Protein AF-A0A356BA80-F1 (afdb_monomer_lite)

Sequence (54 aa):
MVCLLKIRGMLEQMSVIERKLADFILDNANLLRDYSSQQLADAVGTSQSSVVKF

Secondary structure (DSSP, 8-state):
-HHHHHHHHHTTTS-HHHHHHHHHHHHSTTGGGT--HHHHHHHHTS-HHHHHH-

Structure (mmCIF, N/CA/C/O backbone):
data_AF-A0A356BA80-F1
#
_entry.id   AF-A0A356BA80-F1
#
loop_
_atom_site.group_PDB
_atom_site.id
_atom_site.type_symbol
_atom_site.label_atom_id
_atom_site.label_alt_id
_atom_site.label_comp_id
_atom_site.label_asym_id
_atom_site.label_entity_id
_atom_site.label_seq_id
_atom_site.pdbx_PDB_ins_code
_atom_site.Cartn_x
_atom_site.Cartn_y
_atom_site.Cartn_z
_atom_site.occupancy
_atom_site.B_iso_or_equiv
_atom_site.auth_seq_id
_atom_site.auth_comp_id
_atom_site.auth_asym_id
_atom_site.auth_atom_id
_atom_site.pdbx_PDB_model_num
ATOM 1 N N . MET A 1 1 ? 11.583 -11.464 -6.957 1.00 60.62 1 MET A N 1
ATOM 2 C CA . MET A 1 1 ? 10.214 -11.979 -7.193 1.00 60.62 1 MET A CA 1
ATOM 3 C C . MET A 1 1 ? 9.499 -12.508 -5.934 1.00 60.62 1 MET A C 1
ATOM 5 O O . MET A 1 1 ? 8.341 -12.874 -6.049 1.00 60.62 1 MET A O 1
ATOM 9 N N . VAL A 1 2 ? 10.127 -12.550 -4.744 1.00 78.69 2 VAL A N 1
ATOM 10 C CA . VAL A 1 2 ? 9.534 -13.173 -3.532 1.00 78.69 2 VAL A CA 1
ATOM 11 C C . VAL A 1 2 ? 8.665 -12.204 -2.707 1.00 78.69 2 VAL A C 1
ATOM 13 O O . VAL A 1 2 ? 7.689 -12.629 -2.097 1.00 78.69 2 VAL A O 1
ATOM 16 N N . CYS A 1 3 ? 8.950 -10.895 -2.727 1.00 88.31 3 CYS A N 1
ATOM 17 C CA . CYS A 1 3 ? 8.234 -9.922 -1.889 1.00 88.31 3 CYS A CA 1
ATOM 18 C C . CYS A 1 3 ? 6.748 -9.780 -2.254 1.00 88.31 3 CYS A C 1
ATOM 20 O O . CYS A 1 3 ? 5.905 -9.822 -1.367 1.00 88.31 3 CYS A O 1
ATOM 22 N N . LEU A 1 4 ? 6.408 -9.690 -3.546 1.00 91.75 4 LEU A N 1
ATOM 23 C CA . LEU A 1 4 ? 5.011 -9.550 -3.986 1.00 91.75 4 LEU A CA 1
ATOM 24 C C . LEU A 1 4 ? 4.171 -10.797 -3.662 1.00 91.75 4 LEU A C 1
ATOM 26 O O . LEU A 1 4 ? 3.007 -10.682 -3.294 1.00 91.75 4 LEU A O 1
ATOM 30 N N . LEU A 1 5 ? 4.769 -11.991 -3.742 1.00 94.50 5 LEU A N 1
ATOM 31 C CA . LEU A 1 5 ? 4.117 -13.238 -3.326 1.00 94.50 5 LEU A CA 1
ATOM 32 C C . LEU A 1 5 ? 3.843 -13.255 -1.817 1.00 94.50 5 LEU A C 1
ATOM 34 O O . LEU A 1 5 ? 2.755 -13.646 -1.404 1.00 94.50 5 LEU A O 1
ATOM 38 N N . LYS A 1 6 ? 4.793 -12.779 -1.001 1.00 94.62 6 LYS A N 1
ATOM 39 C CA . LYS A 1 6 ? 4.601 -12.644 0.450 1.00 94.62 6 LYS A CA 1
ATOM 40 C C . LYS A 1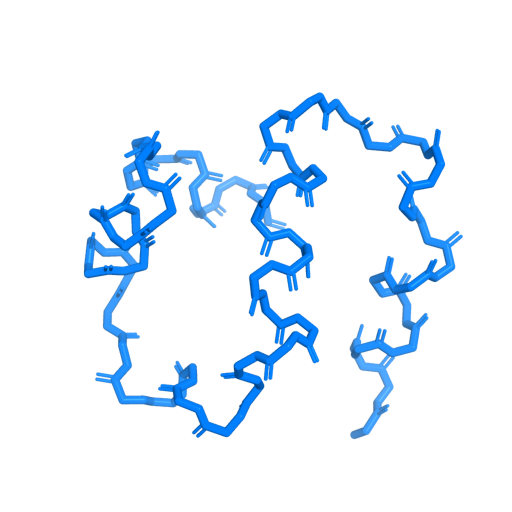 6 ? 3.483 -11.653 0.783 1.00 94.62 6 LYS A C 1
ATOM 42 O O . LYS A 1 6 ? 2.627 -11.976 1.598 1.00 94.62 6 LYS A O 1
ATOM 47 N N . ILE A 1 7 ? 3.457 -10.495 0.116 1.00 94.62 7 ILE A N 1
ATOM 48 C CA . ILE A 1 7 ? 2.396 -9.490 0.281 1.00 94.62 7 ILE A CA 1
ATOM 49 C C . ILE A 1 7 ? 1.029 -10.111 -0.038 1.00 94.62 7 ILE A C 1
ATOM 51 O O . ILE A 1 7 ? 0.127 -10.028 0.791 1.00 94.62 7 ILE A O 1
ATOM 55 N N . ARG A 1 8 ? 0.896 -10.823 -1.171 1.00 94.75 8 ARG A N 1
ATOM 56 C CA . ARG A 1 8 ? -0.347 -11.534 -1.536 1.00 94.75 8 ARG A CA 1
ATOM 57 C C . ARG A 1 8 ? -0.805 -12.522 -0.467 1.00 94.75 8 ARG A C 1
ATOM 59 O O . ARG A 1 8 ? -1.988 -12.554 -0.152 1.00 94.75 8 ARG A O 1
ATOM 66 N N . GLY A 1 9 ? 0.117 -13.299 0.100 1.00 95.75 9 GLY A N 1
ATOM 67 C CA . GLY A 1 9 ? -0.201 -14.288 1.134 1.00 95.75 9 GLY A CA 1
ATOM 68 C C . GLY A 1 9 ? -0.637 -13.695 2.479 1.00 95.75 9 GLY A C 1
ATOM 69 O O . GLY A 1 9 ? -1.200 -14.415 3.294 1.00 95.75 9 GLY A O 1
ATOM 70 N N . MET A 1 10 ? -0.388 -12.405 2.724 1.00 95.81 10 MET A N 1
ATOM 71 C CA . MET A 1 10 ? -0.705 -11.728 3.989 1.00 95.81 10 MET A CA 1
ATOM 72 C C . MET A 1 10 ? -1.930 -10.797 3.898 1.00 95.81 10 MET A C 1
ATOM 74 O O . MET A 1 10 ? -2.361 -10.283 4.926 1.00 95.81 10 MET A O 1
ATOM 78 N N . LEU A 1 11 ? -2.520 -10.599 2.708 1.00 94.94 11 LEU A N 1
ATOM 79 C CA . LEU A 1 11 ? -3.609 -9.634 2.453 1.00 94.94 11 LEU A CA 1
ATOM 80 C C . LEU A 1 11 ? -4.832 -9.778 3.373 1.00 94.94 11 LEU A C 1
ATOM 82 O O . LEU A 1 11 ? -5.535 -8.801 3.621 1.00 94.94 11 LEU A O 1
ATOM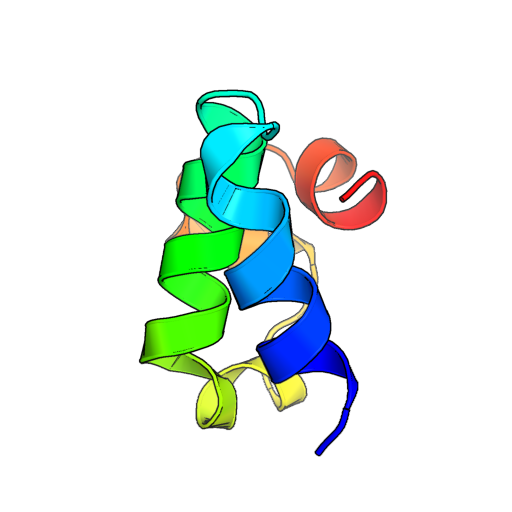 86 N N . GLU A 1 12 ? -5.133 -10.990 3.835 1.00 94.00 12 GLU A N 1
ATOM 87 C CA . GLU A 1 12 ? -6.287 -11.256 4.705 1.00 94.00 12 GLU A CA 1
ATOM 88 C C . GLU A 1 12 ? -6.045 -10.865 6.168 1.00 94.00 12 GLU A C 1
ATOM 90 O O . GLU A 1 12 ? -6.998 -10.686 6.918 1.00 94.00 12 GLU A O 1
ATOM 95 N N . GLN A 1 13 ? -4.783 -10.705 6.572 1.00 96.00 13 GLN A N 1
ATOM 96 C CA . GLN A 1 13 ? -4.390 -10.355 7.942 1.00 96.00 13 GLN A CA 1
ATOM 97 C C . GLN A 1 13 ? -4.083 -8.858 8.102 1.00 96.00 13 GLN A C 1
ATOM 99 O O . GLN A 1 13 ? -3.842 -8.391 9.212 1.00 96.00 13 GLN A O 1
ATOM 104 N N . MET A 1 14 ? -4.069 -8.113 6.997 1.00 96.00 14 MET A N 1
ATOM 105 C CA . MET A 1 14 ? -3.742 -6.691 6.962 1.00 96.00 14 MET A CA 1
ATOM 106 C C . MET A 1 14 ? -4.918 -5.827 7.417 1.00 96.00 14 MET A C 1
ATOM 108 O O . MET A 1 14 ? -6.077 -6.092 7.092 1.00 96.00 14 MET A O 1
ATOM 112 N N . SER A 1 15 ? -4.614 -4.732 8.110 1.00 96.12 15 SER A N 1
ATOM 113 C CA . SER A 1 15 ? -5.580 -3.660 8.347 1.00 96.12 15 SER A CA 1
ATOM 114 C C . SER A 1 15 ? -6.047 -3.031 7.028 1.00 96.12 15 SER A C 1
ATOM 116 O O . SER A 1 15 ? -5.426 -3.186 5.977 1.00 96.12 15 SER A O 1
ATOM 118 N N . VAL A 1 16 ? -7.128 -2.248 7.079 1.00 94.69 16 VAL A N 1
ATOM 119 C CA . VAL A 1 16 ? -7.687 -1.570 5.894 1.00 94.69 16 VAL A CA 1
ATOM 120 C C . VAL A 1 16 ? -6.644 -0.701 5.176 1.00 94.69 16 VAL A C 1
ATOM 122 O O . VAL A 1 16 ? -6.605 -0.674 3.947 1.00 94.69 16 VAL A O 1
ATOM 125 N N . ILE A 1 17 ? -5.777 -0.013 5.927 1.00 93.31 17 ILE A N 1
ATOM 126 C CA . ILE A 1 17 ? -4.748 0.874 5.361 1.00 93.31 17 ILE A CA 1
ATOM 127 C C . ILE A 1 17 ? -3.638 0.058 4.691 1.00 93.31 17 ILE A C 1
ATOM 129 O O . ILE A 1 17 ? -3.256 0.356 3.561 1.00 93.31 17 ILE A O 1
ATOM 133 N N . G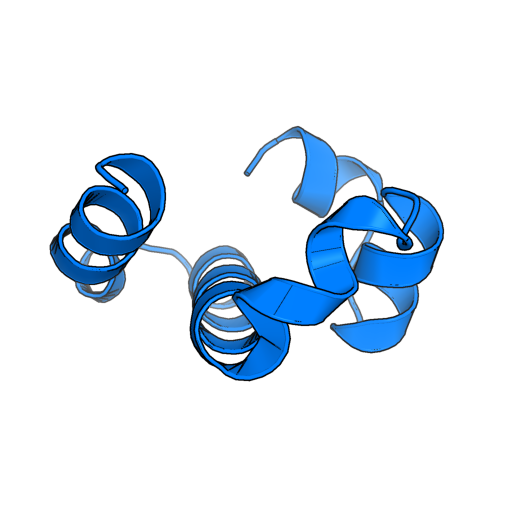LU A 1 18 ? -3.143 -0.978 5.368 1.00 95.94 18 GLU A N 1
ATOM 134 C CA . GLU A 1 18 ? -2.096 -1.861 4.841 1.00 95.94 18 GLU A CA 1
ATOM 135 C C . GLU A 1 18 ? -2.585 -2.603 3.597 1.00 95.94 18 GLU A C 1
ATOM 137 O O . GLU A 1 18 ? -1.866 -2.682 2.607 1.00 95.94 18 GLU A O 1
ATOM 142 N N . ARG A 1 19 ? -3.840 -3.065 3.599 1.00 96.06 19 ARG A N 1
ATOM 143 C CA . ARG A 1 19 ? -4.453 -3.724 2.446 1.00 96.06 19 ARG A CA 1
ATOM 144 C C . ARG A 1 19 ? -4.556 -2.789 1.246 1.00 96.06 19 ARG A C 1
ATOM 146 O O . ARG A 1 19 ? -4.203 -3.187 0.144 1.00 96.06 19 ARG A O 1
ATOM 153 N N . LYS A 1 20 ? -4.952 -1.531 1.458 1.00 95.31 20 LYS A N 1
ATOM 154 C CA . LYS A 1 20 ? -5.007 -0.523 0.389 1.00 95.31 20 LYS A CA 1
ATOM 155 C C . LYS A 1 20 ? -3.631 -0.289 -0.247 1.00 95.31 20 LYS A C 1
ATOM 157 O O . LYS A 1 20 ? -3.525 -0.179 -1.466 1.00 95.31 20 LYS A O 1
ATOM 162 N N . LEU A 1 21 ? -2.581 -0.235 0.574 1.00 95.88 21 LEU A N 1
ATOM 163 C CA . LEU A 1 21 ? -1.203 -0.083 0.107 1.00 95.88 21 LEU A CA 1
ATOM 164 C C . LEU A 1 21 ? -0.699 -1.346 -0.607 1.00 95.88 21 LEU A C 1
ATOM 166 O O . LEU A 1 21 ? -0.080 -1.245 -1.664 1.00 95.88 21 LEU A O 1
ATOM 170 N N . ALA A 1 22 ? -1.008 -2.527 -0.072 1.00 96.00 22 ALA A N 1
ATOM 171 C CA . ALA A 1 22 ? -0.674 -3.812 -0.671 1.00 96.00 22 ALA A CA 1
ATOM 172 C C . ALA A 1 22 ? -1.341 -4.003 -2.039 1.00 96.00 22 ALA A C 1
ATOM 174 O O . ALA A 1 22 ? -0.659 -4.371 -2.993 1.00 96.00 22 ALA A O 1
ATOM 175 N N . ASP A 1 23 ? -2.636 -3.706 -2.157 1.00 95.69 23 ASP A N 1
ATOM 176 C CA . ASP A 1 23 ? -3.374 -3.786 -3.419 1.00 95.69 23 ASP A CA 1
ATOM 177 C C . ASP A 1 23 ? -2.766 -2.831 -4.460 1.00 95.69 23 ASP A C 1
ATOM 179 O O . ASP A 1 23 ? -2.475 -3.249 -5.581 1.00 95.69 23 ASP A O 1
ATOM 183 N N . PHE A 1 24 ? -2.449 -1.589 -4.069 1.00 94.94 24 PHE A N 1
ATOM 184 C CA . PHE A 1 24 ? -1.770 -0.633 -4.950 1.00 94.94 24 PHE A CA 1
ATOM 185 C C . PHE A 1 24 ? -0.397 -1.138 -5.422 1.00 94.94 24 PHE A C 1
ATOM 187 O O . PHE A 1 24 ? -0.097 -1.088 -6.614 1.00 94.94 24 PHE A O 1
ATOM 194 N N . ILE A 1 25 ? 0.426 -1.664 -4.507 1.00 93.75 25 ILE A N 1
ATOM 195 C CA . ILE A 1 25 ? 1.754 -2.232 -4.797 1.00 93.75 25 ILE A CA 1
ATOM 196 C C . ILE A 1 25 ? 1.667 -3.432 -5.743 1.00 93.75 25 ILE A C 1
ATOM 198 O O . ILE A 1 25 ? 2.513 -3.582 -6.623 1.00 93.75 25 ILE A O 1
ATOM 202 N N . LEU A 1 26 ? 0.673 -4.302 -5.558 1.00 94.25 26 LEU A N 1
ATOM 203 C CA . LEU A 1 26 ? 0.495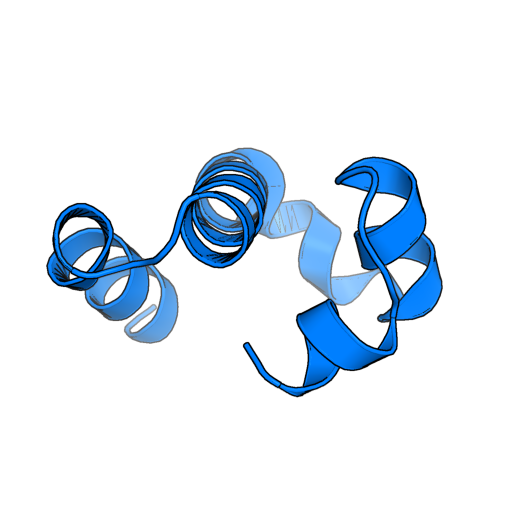 -5.498 -6.377 1.00 94.25 26 LEU A CA 1
ATOM 204 C C . LEU A 1 26 ? 0.008 -5.177 -7.791 1.00 94.25 26 LEU A C 1
ATOM 206 O O . LEU A 1 26 ? 0.378 -5.897 -8.718 1.00 94.25 26 LEU A O 1
ATOM 210 N N . ASP A 1 27 ? -0.786 -4.120 -7.941 1.00 94.19 27 ASP A N 1
ATOM 211 C CA . ASP A 1 27 ? -1.307 -3.642 -9.222 1.00 94.19 27 ASP A CA 1
ATOM 212 C C . ASP A 1 27 ? -0.274 -2.789 -9.990 1.00 94.19 27 ASP A C 1
ATOM 214 O O . ASP A 1 27 ? -0.163 -2.883 -11.209 1.00 94.19 27 ASP A O 1
ATOM 218 N N . ASN A 1 28 ? 0.573 -2.041 -9.269 1.00 91.94 28 ASN A N 1
ATOM 219 C CA . ASN A 1 28 ? 1.499 -1.043 -9.827 1.00 91.94 28 ASN A CA 1
ATOM 220 C C . ASN A 1 28 ? 2.979 -1.361 -9.546 1.00 91.94 28 ASN A C 1
ATOM 222 O O . ASN A 1 28 ? 3.815 -0.462 -9.424 1.00 91.94 28 ASN A O 1
ATOM 226 N N . ALA A 1 29 ? 3.334 -2.643 -9.421 1.00 89.31 29 ALA A N 1
ATOM 227 C CA . ALA A 1 29 ? 4.666 -3.084 -8.989 1.00 89.31 29 ALA A CA 1
ATOM 228 C C . ALA A 1 29 ? 5.832 -2.543 -9.843 1.00 89.31 29 ALA A C 1
ATOM 230 O O . ALA A 1 29 ? 6.956 -2.410 -9.357 1.00 89.31 29 ALA A O 1
ATOM 231 N N . ASN A 1 30 ? 5.571 -2.246 -11.115 1.00 87.81 30 ASN A N 1
ATOM 232 C CA . ASN A 1 30 ? 6.510 -1.628 -12.049 1.00 87.81 30 ASN A CA 1
ATOM 233 C C . ASN A 1 30 ? 6.835 -0.169 -11.699 1.00 87.81 30 ASN A C 1
ATOM 235 O O . ASN A 1 30 ? 7.968 0.249 -11.914 1.00 87.81 30 ASN A O 1
ATOM 239 N N . LEU A 1 31 ? 5.879 0.576 -11.141 1.00 83.25 31 LEU A N 1
ATOM 240 C CA . LEU A 1 31 ? 6.025 1.998 -10.824 1.00 83.25 31 LEU A CA 1
ATOM 241 C C . LEU A 1 31 ? 6.772 2.235 -9.506 1.00 83.25 31 LEU A C 1
ATOM 243 O O . LEU A 1 31 ? 7.380 3.281 -9.319 1.00 83.25 31 LEU A O 1
ATOM 247 N N . LEU A 1 32 ? 6.785 1.260 -8.592 1.00 86.69 32 LEU A N 1
ATOM 248 C CA . LEU A 1 32 ? 7.320 1.434 -7.231 1.00 86.69 32 LEU A CA 1
ATOM 249 C C . LEU A 1 32 ? 8.786 1.869 -7.165 1.00 86.69 32 LEU A C 1
ATOM 251 O O . LEU A 1 32 ? 9.195 2.447 -6.164 1.00 86.69 32 LEU A O 1
ATOM 255 N N . ARG A 1 33 ? 9.584 1.582 -8.198 1.00 86.69 33 ARG A N 1
ATOM 256 C CA . ARG A 1 33 ? 10.994 1.998 -8.241 1.00 86.69 33 ARG A CA 1
ATOM 257 C C . ARG A 1 33 ? 11.164 3.501 -8.432 1.00 86.69 33 ARG A C 1
ATOM 259 O O . ARG A 1 33 ? 12.187 4.036 -8.021 1.00 86.69 33 ARG A O 1
ATOM 266 N N . ASP A 1 34 ? 10.166 4.147 -9.020 1.00 90.38 34 ASP A N 1
ATOM 267 C CA . ASP A 1 34 ? 10.207 5.558 -9.395 1.00 90.38 34 ASP A CA 1
ATOM 268 C C . ASP A 1 34 ? 9.446 6.441 -8.390 1.00 90.38 34 ASP A C 1
ATOM 270 O O . ASP A 1 34 ? 9.536 7.667 -8.438 1.00 90.38 34 ASP A O 1
ATOM 274 N N . TYR A 1 35 ? 8.716 5.826 -7.454 1.00 92.69 35 TYR A N 1
ATOM 275 C CA . TYR A 1 35 ? 7.980 6.520 -6.401 1.00 92.69 35 TYR A CA 1
ATOM 276 C C . TYR A 1 35 ? 8.813 6.642 -5.122 1.00 92.69 35 TYR A C 1
ATOM 278 O O . TYR A 1 35 ? 9.274 5.656 -4.549 1.00 92.69 35 TYR A O 1
ATOM 286 N N . SER A 1 36 ? 8.919 7.861 -4.596 1.00 95.44 36 SER A N 1
ATOM 287 C CA . SER A 1 36 ? 9.287 8.070 -3.192 1.00 95.44 36 SER A CA 1
ATOM 288 C C . SER A 1 36 ? 8.161 7.615 -2.253 1.00 95.44 36 SER A C 1
ATOM 290 O O . SER A 1 36 ? 6.993 7.546 -2.643 1.00 95.44 36 SER A O 1
ATOM 292 N N . SER A 1 37 ? 8.474 7.378 -0.973 1.00 9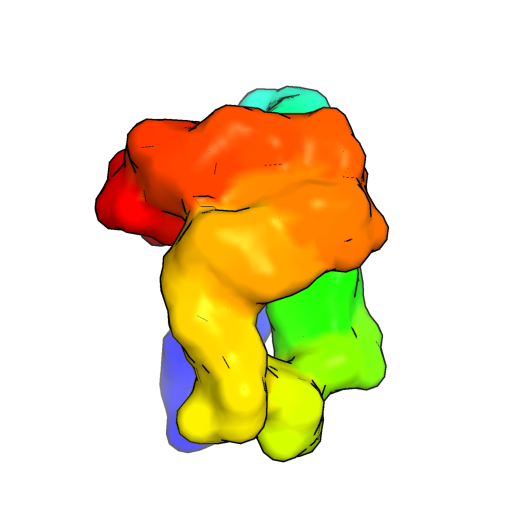5.12 37 SER A N 1
ATOM 293 C CA . SER A 1 37 ? 7.461 7.013 0.030 1.00 95.12 37 SER A CA 1
ATOM 294 C C . SER A 1 37 ? 6.353 8.064 0.175 1.00 95.12 37 SER A C 1
ATOM 296 O O . SER A 1 37 ? 5.219 7.706 0.476 1.00 95.12 37 SER A O 1
ATOM 298 N N . GLN A 1 38 ? 6.664 9.350 -0.040 1.00 96.31 38 GLN A N 1
ATOM 299 C CA . GLN A 1 38 ? 5.664 10.421 -0.014 1.00 96.31 38 GLN A CA 1
ATOM 300 C C . GLN A 1 38 ? 4.727 10.325 -1.221 1.00 96.31 38 GLN A C 1
ATOM 302 O O . GLN A 1 38 ? 3.517 10.323 -1.044 1.00 96.31 38 GLN A O 1
ATOM 307 N N . GLN A 1 39 ? 5.265 10.147 -2.432 1.00 95.69 39 GLN A N 1
ATOM 308 C CA . GLN A 1 39 ? 4.435 9.998 -3.634 1.00 95.69 39 GLN A CA 1
ATOM 309 C C . GLN A 1 39 ? 3.547 8.747 -3.565 1.00 95.69 39 GLN A C 1
ATOM 311 O O . GLN A 1 39 ? 2.414 8.764 -4.038 1.00 95.69 39 GLN A O 1
ATOM 316 N N . LEU A 1 40 ? 4.046 7.662 -2.964 1.00 94.88 40 LEU A N 1
ATOM 317 C CA . LEU A 1 40 ? 3.261 6.453 -2.700 1.00 94.88 40 LEU A CA 1
ATOM 318 C C . LEU A 1 40 ? 2.116 6.733 -1.724 1.00 94.88 40 LEU A C 1
ATOM 320 O O . LEU A 1 40 ? 0.993 6.281 -1.938 1.00 94.88 40 LEU A O 1
ATOM 324 N N . ALA A 1 41 ? 2.388 7.506 -0.675 1.00 95.94 41 ALA A N 1
ATOM 325 C CA . ALA A 1 41 ? 1.377 7.907 0.290 1.00 95.94 41 ALA A CA 1
ATOM 326 C C . ALA A 1 41 ? 0.281 8.759 -0.357 1.00 95.94 41 ALA A C 1
ATOM 328 O O . ALA A 1 41 ? -0.900 8.484 -0.149 1.00 95.94 41 ALA A O 1
ATOM 329 N N . ASP A 1 42 ? 0.669 9.720 -1.195 1.00 95.38 42 ASP A N 1
ATOM 330 C CA . ASP A 1 42 ? -0.258 10.593 -1.913 1.00 95.38 42 ASP A CA 1
ATOM 331 C C . ASP A 1 42 ? -1.119 9.791 -2.906 1.00 95.38 42 ASP A C 1
ATOM 333 O O . ASP A 1 42 ? -2.338 9.954 -2.936 1.00 95.38 42 ASP A O 1
ATOM 337 N N . ALA A 1 43 ? -0.517 8.859 -3.658 1.00 93.62 43 ALA A N 1
ATOM 338 C CA . ALA A 1 43 ? -1.228 8.008 -4.618 1.00 93.62 43 ALA A CA 1
ATOM 339 C C . ALA A 1 43 ? -2.231 7.053 -3.947 1.00 93.62 43 ALA A C 1
ATOM 341 O O . ALA A 1 43 ? -3.326 6.825 -4.461 1.00 93.62 43 ALA A O 1
ATOM 342 N N . VAL A 1 44 ? -1.880 6.510 -2.778 1.00 94.38 44 VAL A N 1
ATOM 343 C CA . VAL A 1 44 ? -2.744 5.599 -2.011 1.00 94.38 44 VAL A CA 1
ATOM 344 C C . VAL A 1 44 ? -3.731 6.369 -1.121 1.00 94.38 44 VAL A C 1
ATOM 346 O O . VAL A 1 44 ? -4.726 5.805 -0.659 1.00 94.38 44 VAL A O 1
ATOM 349 N N . GLY A 1 45 ? -3.517 7.665 -0.888 1.00 95.25 45 GLY A N 1
ATOM 350 C CA . GLY A 1 45 ? -4.310 8.478 0.035 1.00 95.25 45 GLY A CA 1
ATOM 351 C C . GLY A 1 45 ? -4.111 8.050 1.491 1.00 95.25 45 GLY A C 1
ATOM 352 O O . GLY A 1 45 ? -5.082 7.789 2.201 1.00 95.25 45 GLY A O 1
ATOM 353 N N . THR A 1 46 ? -2.852 7.911 1.907 1.00 95.06 46 THR A N 1
ATOM 354 C CA . THR A 1 46 ? -2.425 7.582 3.275 1.00 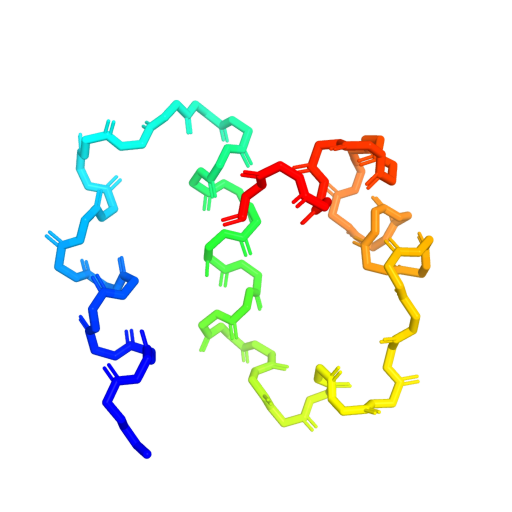95.06 46 THR A CA 1
ATOM 355 C C . THR A 1 46 ? -1.282 8.505 3.715 1.00 95.06 46 THR A C 1
ATOM 357 O O . THR A 1 46 ? -0.905 9.423 2.993 1.00 95.06 46 THR A O 1
ATOM 360 N N . SER A 1 47 ? -0.724 8.297 4.909 1.00 96.31 47 SER A N 1
ATOM 361 C CA . SER A 1 47 ? 0.452 9.043 5.370 1.00 96.31 47 SER A CA 1
ATOM 362 C C . SER A 1 47 ? 1.758 8.382 4.918 1.00 96.31 47 SER A C 1
ATOM 364 O O . SER A 1 47 ? 1.858 7.155 4.881 1.00 96.31 47 SER A O 1
ATOM 366 N N . GLN A 1 48 ? 2.801 9.178 4.668 1.00 96.19 48 GLN A N 1
ATOM 367 C CA . GLN A 1 48 ? 4.141 8.654 4.367 1.00 96.19 48 GLN A CA 1
ATOM 368 C C . GLN A 1 48 ? 4.681 7.774 5.499 1.00 96.19 48 GLN A C 1
ATOM 370 O O . GLN A 1 48 ? 5.297 6.743 5.238 1.00 96.19 48 GLN A O 1
ATOM 375 N N . SER A 1 49 ? 4.356 8.102 6.753 1.00 97.06 49 SER A N 1
ATOM 376 C CA . SER A 1 49 ? 4.730 7.279 7.905 1.00 97.06 49 SER A CA 1
ATOM 377 C C . SER A 1 49 ? 4.082 5.890 7.880 1.00 97.06 49 SER A C 1
ATOM 379 O O . SER A 1 49 ? 4.706 4.915 8.289 1.00 97.06 49 SER A O 1
ATOM 381 N N . SER A 1 50 ? 2.849 5.780 7.375 1.00 95.62 50 SER A N 1
ATOM 382 C CA . SER A 1 50 ? 2.160 4.501 7.191 1.00 95.62 50 SER A CA 1
ATOM 383 C C . SER A 1 50 ? 2.825 3.673 6.096 1.00 95.62 50 SER A C 1
ATOM 385 O O . SER A 1 50 ? 2.983 2.475 6.280 1.00 95.62 50 SER A O 1
ATOM 387 N N . VAL A 1 51 ? 3.264 4.313 5.006 1.00 95.88 51 VAL A N 1
ATOM 388 C CA . VAL A 1 51 ? 4.011 3.649 3.923 1.00 95.88 51 VAL A CA 1
ATOM 389 C C . VAL A 1 51 ? 5.354 3.107 4.406 1.00 95.88 51 VAL A C 1
ATOM 391 O O . VAL A 1 51 ? 5.763 2.051 3.958 1.00 95.88 51 VAL A O 1
ATOM 394 N N . VAL A 1 52 ? 6.042 3.810 5.310 1.00 95.56 52 VAL A N 1
ATOM 395 C CA . VAL A 1 52 ? 7.326 3.350 5.874 1.00 95.56 52 VAL A CA 1
ATOM 396 C C . VAL A 1 52 ? 7.149 2.243 6.918 1.00 95.56 52 VAL A C 1
ATOM 398 O O . VAL A 1 52 ? 8.050 1.429 7.100 1.00 95.56 52 VAL A O 1
ATOM 401 N N . LYS A 1 53 ? 6.027 2.240 7.650 1.00 95.38 53 LYS A N 1
ATOM 402 C CA . LYS A 1 53 ? 5.710 1.195 8.640 1.00 95.38 53 LYS A CA 1
ATOM 403 C C . LYS A 1 53 ? 5.270 -0.116 7.996 1.00 95.38 53 LYS A C 1
ATOM 405 O O . LYS A 1 53 ? 5.487 -1.163 8.600 1.00 95.38 53 LYS A O 1
ATOM 410 N N . PHE A 1 54 ? 4.601 -0.015 6.852 1.00 93.62 54 PHE A N 1
ATOM 411 C CA . PHE A 1 54 ? 4.231 -1.141 6.007 1.00 93.62 54 PHE A CA 1
ATOM 412 C C . PHE A 1 54 ? 5.473 -1.764 5.358 1.00 93.62 54 PHE A C 1
ATOM 414 O O . PHE A 1 54 ? 5.580 -3.010 5.378 1.00 93.62 54 PHE A O 1
#

Foldseek 3Di:
DVPLVVLVVCLVVDDPLSNLLNVCCNVPVVCVVVDDLCNSCVVSVHDSVSSVVD

Radius of gyration: 10.46 Å; chains: 1; bounding box: 19×25×21 Å

pLDDT: mean 93.11, std 5.68, range [60.62, 97.06]